Protein AF-A0A151AG81-F1 (afdb_monomer)

Sequence (121 aa):
MDSEDRDGLLILGTILLLVIVLPLVILEAPWLLALVMLLGAWYWWQTGANPISTTLLETVRNEETESRAVPEPIPDDPLSVLRERYARGEIGDEEFERRLDRLLETEPEELNHDRERVFER

Solvent-accessible surface area (backbone atoms only — not comparable to full-atom values): 7454 Å² total; per-residue (Å²): 133,58,71,69,60,53,52,53,51,53,51,52,51,51,51,53,48,45,67,57,49,52,58,51,52,60,66,47,49,63,55,54,53,50,48,54,51,49,50,51,52,51,49,50,63,72,66,51,88,61,76,58,66,70,56,54,60,57,50,66,72,70,53,88,80,69,78,99,66,77,76,79,68,77,82,70,59,66,66,61,56,51,50,52,37,41,77,69,62,80,42,54,70,74,60,47,53,62,50,48,55,53,49,60,70,72,52,65,61,75,76,41,61,74,62,53,76,72,76,81,125

Secondary structure (DSSP, 8-state):
--HHHHHHHHHHHHHHHHHHHHHHHHHHHHHHHHHHHHHHHHHHHHHT--THHHHHHHHHTT-TTS---PPPPPS--HHHHHHHHHHTTSS-HHHHHHHHHHHHHH-TTTTTHHHHTTS--

Mean predicted aligned error: 19.6 Å

Structure (mmCIF, N/CA/C/O backbone):
data_AF-A0A151AG81-F1
#
_entry.id   AF-A0A151AG81-F1
#
loop_
_atom_site.group_PDB
_atom_site.id
_atom_site.type_symbol
_atom_site.label_atom_id
_atom_site.label_alt_id
_atom_site.label_comp_id
_atom_site.label_asym_id
_atom_site.label_entity_id
_atom_site.label_seq_id
_atom_site.pdbx_PDB_ins_code
_atom_site.Cartn_x
_atom_site.Cartn_y
_atom_site.Cartn_z
_atom_site.occupancy
_atom_site.B_iso_or_equiv
_atom_site.auth_seq_id
_atom_site.auth_comp_id
_atom_site.auth_asym_id
_atom_site.auth_atom_id
_atom_site.pdbx_PDB_model_num
ATOM 1 N N . MET A 1 1 ? 21.177 -13.251 -46.664 1.00 62.44 1 MET A N 1
ATOM 2 C CA . MET A 1 1 ? 21.304 -12.891 -45.242 1.00 62.44 1 MET A CA 1
ATOM 3 C C . MET A 1 1 ? 21.395 -14.202 -44.510 1.00 62.44 1 MET A C 1
ATOM 5 O O . MET A 1 1 ? 20.449 -14.981 -44.603 1.00 62.44 1 MET A O 1
ATOM 9 N N . ASP A 1 2 ? 22.579 -14.493 -43.988 1.00 81.19 2 ASP A N 1
ATOM 10 C CA . ASP A 1 2 ? 22.890 -15.776 -43.372 1.00 81.19 2 ASP A CA 1
ATOM 11 C C . ASP A 1 2 ? 22.054 -15.959 -42.093 1.00 81.19 2 ASP A C 1
ATOM 13 O O . ASP A 1 2 ? 21.659 -14.973 -41.460 1.00 81.19 2 ASP A O 1
ATOM 17 N N . SER A 1 3 ? 21.700 -17.194 -41.742 1.00 77.56 3 SER A N 1
ATOM 18 C CA . SER A 1 3 ? 20.991 -17.480 -40.487 1.00 77.56 3 SER A CA 1
ATOM 19 C C . SER A 1 3 ? 21.795 -17.021 -39.269 1.00 77.56 3 SER A C 1
ATOM 21 O O . SER A 1 3 ? 21.196 -16.536 -38.310 1.00 77.56 3 SER A O 1
ATOM 23 N N . GLU A 1 4 ? 23.129 -17.054 -39.350 1.00 81.38 4 GLU A N 1
ATOM 24 C CA . GLU A 1 4 ? 24.015 -16.611 -38.268 1.00 81.38 4 GLU A CA 1
ATOM 25 C C . GLU A 1 4 ? 23.911 -15.102 -37.978 1.00 81.38 4 GLU A C 1
ATOM 27 O O . GLU A 1 4 ? 23.921 -14.700 -36.813 1.00 81.38 4 GLU A O 1
ATOM 32 N N . ASP A 1 5 ? 23.695 -14.257 -38.995 1.00 85.44 5 ASP A N 1
ATOM 33 C CA . ASP A 1 5 ? 23.487 -12.810 -38.800 1.00 85.44 5 ASP A CA 1
ATOM 34 C C . ASP A 1 5 ? 22.153 -12.501 -38.101 1.00 85.44 5 ASP A C 1
ATOM 36 O O . ASP A 1 5 ? 22.035 -11.545 -37.327 1.00 85.44 5 ASP A O 1
ATOM 40 N N . ARG A 1 6 ? 21.118 -13.308 -38.368 1.00 87.19 6 ARG A N 1
ATOM 41 C CA . ARG A 1 6 ? 19.784 -13.123 -37.776 1.00 87.19 6 ARG A CA 1
ATOM 42 C C . ARG A 1 6 ? 19.775 -13.493 -36.301 1.00 87.19 6 ARG A C 1
ATOM 44 O O . ARG A 1 6 ? 19.192 -12.759 -35.504 1.00 87.19 6 ARG A O 1
ATOM 51 N N . ASP A 1 7 ? 20.436 -14.587 -35.945 1.00 89.00 7 ASP A N 1
ATOM 52 C CA . ASP A 1 7 ? 20.534 -15.033 -34.557 1.00 89.00 7 ASP A CA 1
ATOM 53 C C . ASP A 1 7 ? 21.387 -14.057 -33.734 1.00 89.00 7 ASP A C 1
ATOM 55 O O . ASP A 1 7 ? 21.005 -13.694 -32.619 1.00 89.00 7 ASP A O 1
ATOM 59 N N . GLY A 1 8 ? 22.463 -13.515 -34.319 1.00 87.88 8 GLY A N 1
ATOM 60 C CA . GLY A 1 8 ? 23.248 -12.437 -33.711 1.00 87.88 8 GLY A CA 1
ATOM 61 C C . GLY A 1 8 ? 22.425 -11.175 -33.427 1.00 87.88 8 GLY A C 1
ATOM 62 O O . GLY A 1 8 ? 22.521 -10.601 -32.338 1.00 87.88 8 GLY A O 1
ATOM 63 N N . LEU A 1 9 ? 21.555 -10.771 -34.361 1.00 89.50 9 LEU A N 1
ATOM 64 C CA . LEU A 1 9 ? 20.673 -9.611 -34.187 1.00 89.50 9 LEU A CA 1
ATOM 65 C C . LEU A 1 9 ? 19.608 -9.842 -33.099 1.00 89.50 9 LEU A C 1
ATOM 67 O O . LEU A 1 9 ? 19.323 -8.935 -32.314 1.00 89.50 9 LEU A O 1
ATOM 71 N N . LEU A 1 10 ? 19.039 -11.049 -33.024 1.00 91.06 10 LEU A N 1
ATOM 72 C CA . LEU A 1 10 ? 18.055 -11.419 -31.999 1.00 91.06 10 LEU A CA 1
ATOM 73 C C . LEU A 1 10 ? 18.674 -11.456 -30.597 1.00 91.06 10 LEU A C 1
ATOM 75 O O . LEU A 1 10 ? 18.074 -10.951 -29.644 1.00 91.06 10 LEU A O 1
ATOM 79 N N . ILE A 1 11 ? 19.884 -12.001 -30.465 1.00 91.25 11 ILE A N 1
ATOM 80 C CA . ILE A 1 11 ? 20.620 -12.035 -29.195 1.00 91.25 11 ILE A CA 1
ATOM 81 C C . ILE A 1 11 ? 20.966 -10.611 -28.750 1.00 91.25 11 ILE A C 1
ATOM 83 O O . ILE A 1 11 ? 20.688 -10.245 -27.607 1.00 91.25 11 ILE A O 1
ATOM 87 N N . LEU A 1 12 ? 21.493 -9.777 -29.653 1.00 92.62 12 LEU A N 1
ATOM 88 C CA . LEU A 1 12 ? 21.822 -8.381 -29.352 1.00 92.62 12 LEU A CA 1
ATOM 89 C C . LEU A 1 12 ? 20.578 -7.582 -28.935 1.00 92.62 12 LEU A C 1
ATOM 91 O O . LEU A 1 12 ? 20.624 -6.837 -27.956 1.00 92.62 12 L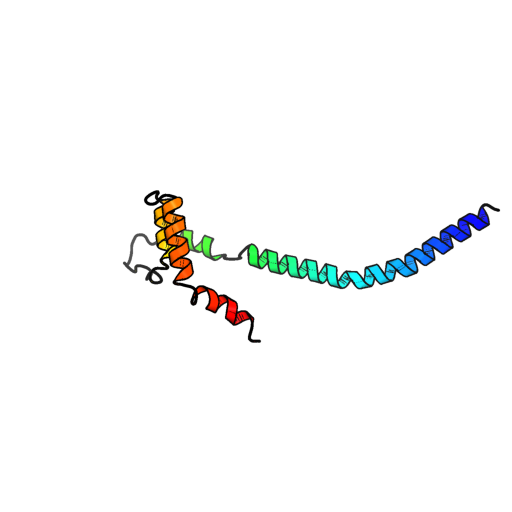EU A O 1
ATOM 95 N N . GLY A 1 13 ? 19.455 -7.773 -29.632 1.00 93.69 13 GLY A N 1
ATOM 96 C CA . GLY A 1 13 ? 18.178 -7.146 -29.288 1.00 93.69 13 GLY A CA 1
ATOM 97 C C . GLY A 1 13 ? 17.640 -7.601 -27.932 1.00 93.69 13 GLY A C 1
ATOM 98 O O . GLY A 1 13 ? 17.150 -6.780 -27.161 1.00 93.69 13 GLY A O 1
ATOM 99 N N . THR A 1 14 ? 17.790 -8.884 -27.598 1.00 95.38 14 THR A N 1
ATOM 100 C CA . THR A 1 14 ? 17.369 -9.437 -26.301 1.00 95.38 14 THR A CA 1
ATOM 101 C C . THR A 1 14 ? 18.228 -8.895 -25.160 1.00 95.38 14 THR A C 1
ATOM 103 O O . THR A 1 14 ? 17.699 -8.521 -24.115 1.00 95.38 14 THR A O 1
ATOM 106 N N . ILE A 1 15 ? 19.544 -8.790 -25.363 1.00 94.62 15 ILE A N 1
ATOM 107 C CA . ILE A 1 15 ? 20.462 -8.184 -24.390 1.00 94.62 15 ILE A CA 1
ATOM 108 C C . ILE A 1 15 ? 20.122 -6.704 -24.197 1.00 94.62 15 ILE A C 1
ATOM 110 O O . ILE A 1 15 ? 20.017 -6.254 -23.060 1.00 94.62 15 ILE A O 1
ATOM 114 N N . LEU A 1 16 ? 19.892 -5.956 -25.280 1.00 94.75 16 LEU A N 1
ATOM 115 C CA . LEU A 1 16 ? 19.510 -4.544 -25.209 1.00 94.75 16 LEU A CA 1
ATOM 116 C C . LEU A 1 16 ? 18.174 -4.356 -24.476 1.00 94.75 16 LEU A C 1
ATOM 118 O O . LEU A 1 16 ? 18.051 -3.469 -23.633 1.00 94.75 16 LEU A O 1
ATOM 122 N N . LEU A 1 17 ? 17.196 -5.222 -24.752 1.00 93.94 17 LEU A N 1
ATOM 123 C CA . LEU A 1 17 ? 15.914 -5.241 -24.054 1.00 93.94 17 LEU A CA 1
ATOM 124 C C . LEU A 1 17 ? 16.118 -5.502 -22.561 1.00 93.94 17 LEU A C 1
ATOM 126 O O . LEU A 1 17 ? 15.582 -4.758 -21.744 1.00 93.94 17 LEU A O 1
ATOM 130 N N . LEU A 1 18 ? 16.928 -6.495 -22.187 1.00 93.88 18 LEU A N 1
ATOM 131 C CA . LEU A 1 18 ? 17.237 -6.770 -20.783 1.00 93.88 18 LEU A CA 1
ATOM 132 C C . LEU A 1 18 ? 17.944 -5.590 -20.114 1.00 93.88 18 LEU A C 1
ATOM 134 O O . LEU A 1 18 ? 17.574 -5.225 -19.007 1.00 93.88 18 LEU A O 1
ATOM 138 N N . VAL A 1 19 ? 18.897 -4.942 -20.781 1.00 94.56 19 VAL A N 1
ATOM 139 C CA . VAL A 1 19 ? 19.611 -3.773 -20.239 1.00 94.56 19 VAL A CA 1
ATOM 140 C C . VAL A 1 19 ? 18.667 -2.608 -19.931 1.00 94.56 19 VAL A C 1
ATOM 142 O O . VAL A 1 19 ? 18.941 -1.847 -19.009 1.00 94.56 19 VAL A O 1
ATOM 145 N N . ILE A 1 20 ? 17.554 -2.475 -20.654 1.00 93.00 20 ILE A N 1
ATOM 146 C CA . ILE A 1 20 ? 16.558 -1.418 -20.425 1.00 93.00 20 ILE A CA 1
ATOM 147 C C . ILE A 1 20 ? 15.504 -1.860 -19.400 1.00 93.00 20 ILE A C 1
ATOM 149 O O . ILE A 1 20 ? 15.166 -1.109 -18.487 1.00 93.00 20 ILE A O 1
ATOM 153 N N . VAL A 1 21 ? 14.988 -3.082 -19.528 1.00 93.31 21 VAL A N 1
ATOM 154 C CA . VAL A 1 21 ? 13.890 -3.596 -18.695 1.00 93.31 21 VAL A CA 1
ATOM 155 C C . VAL A 1 21 ? 14.362 -3.919 -17.280 1.00 93.31 21 VAL A C 1
ATOM 157 O O . VAL A 1 21 ? 13.659 -3.630 -16.318 1.00 93.31 21 VAL A O 1
ATOM 160 N N . LEU A 1 22 ? 15.554 -4.493 -17.128 1.00 89.81 22 LEU A N 1
ATOM 161 C CA . LEU A 1 22 ? 16.081 -4.933 -15.837 1.00 89.81 22 LEU A CA 1
ATOM 162 C C . LEU A 1 22 ? 16.243 -3.770 -14.833 1.00 89.81 22 LEU A C 1
ATOM 164 O O . LEU A 1 22 ? 15.713 -3.896 -13.728 1.00 89.81 22 LEU A O 1
ATOM 168 N N . PRO A 1 23 ? 16.870 -2.620 -15.163 1.00 87.75 23 PRO A N 1
ATOM 169 C CA . PRO A 1 23 ? 16.929 -1.493 -14.232 1.00 87.75 23 PRO A CA 1
ATOM 170 C C . PRO A 1 23 ? 15.556 -0.865 -13.982 1.00 87.75 23 PRO A C 1
ATOM 172 O O . PRO A 1 23 ? 15.310 -0.416 -12.867 1.00 87.75 23 PRO A O 1
ATOM 175 N N . LEU A 1 24 ? 14.651 -0.873 -14.969 1.00 87.19 24 LEU A N 1
ATOM 176 C CA . LEU A 1 24 ? 13.285 -0.383 -14.789 1.00 87.19 24 LEU A CA 1
ATOM 177 C C . LEU A 1 24 ? 12.540 -1.233 -13.748 1.00 87.19 24 LEU A C 1
ATOM 179 O O . LEU A 1 24 ? 11.977 -0.698 -12.805 1.00 87.19 24 LEU A O 1
ATOM 183 N N . VAL A 1 25 ? 12.633 -2.562 -13.833 1.00 85.00 25 VAL A N 1
ATOM 184 C CA . VAL A 1 25 ? 12.033 -3.477 -12.844 1.00 85.00 25 VAL A CA 1
ATOM 185 C C . VAL A 1 25 ? 12.645 -3.296 -11.450 1.00 85.00 25 VAL A C 1
ATOM 187 O O . VAL A 1 25 ? 11.917 -3.303 -10.458 1.00 85.00 25 VAL A O 1
ATOM 190 N N . ILE A 1 26 ? 13.965 -3.102 -11.354 1.00 86.75 26 ILE A N 1
ATOM 191 C CA . ILE A 1 26 ? 14.641 -2.833 -10.073 1.00 86.75 26 ILE A CA 1
ATOM 192 C C . ILE A 1 26 ? 14.170 -1.504 -9.465 1.00 86.75 26 ILE A C 1
ATOM 194 O O . ILE A 1 26 ? 14.024 -1.413 -8.247 1.00 86.75 26 ILE A O 1
ATOM 198 N N . LEU A 1 27 ? 13.919 -0.490 -10.297 1.00 88.62 27 LEU A N 1
ATOM 199 C CA . LEU A 1 27 ? 13.456 0.823 -9.852 1.00 88.62 27 LEU A CA 1
ATOM 200 C C . LEU A 1 27 ? 12.021 0.785 -9.306 1.00 88.62 27 LEU A C 1
ATOM 202 O O . LEU A 1 27 ? 11.718 1.504 -8.355 1.00 88.62 27 LEU A O 1
ATOM 206 N N . GLU A 1 28 ? 11.164 -0.080 -9.855 1.00 85.19 28 GLU A N 1
ATOM 207 C CA . GLU A 1 28 ? 9.768 -0.227 -9.415 1.00 85.19 28 GLU A CA 1
ATOM 208 C C . GLU A 1 28 ? 9.592 -1.173 -8.212 1.00 85.19 28 GLU A C 1
ATOM 210 O O . GLU A 1 28 ? 8.635 -1.050 -7.441 1.00 85.19 28 GLU A O 1
ATOM 215 N N . ALA A 1 29 ? 10.530 -2.103 -8.004 1.00 85.62 29 ALA A N 1
ATOM 216 C CA . ALA A 1 29 ? 10.528 -3.043 -6.882 1.00 85.62 29 ALA A CA 1
ATOM 217 C C . ALA A 1 29 ? 10.282 -2.410 -5.487 1.00 85.62 29 ALA A C 1
ATOM 219 O O . ALA A 1 29 ? 9.482 -2.971 -4.729 1.00 85.62 29 ALA A O 1
ATOM 220 N N . PRO A 1 30 ? 10.895 -1.266 -5.108 1.00 87.38 30 PRO A N 1
ATOM 221 C CA . PRO A 1 30 ? 10.641 -0.646 -3.807 1.00 87.38 30 PRO A CA 1
ATOM 222 C C . PRO A 1 30 ? 9.200 -0.146 -3.641 1.00 87.38 30 PRO A C 1
ATOM 224 O O . PRO A 1 30 ? 8.649 -0.246 -2.544 1.00 87.38 30 PRO A O 1
ATOM 227 N N . TRP A 1 31 ? 8.561 0.340 -4.709 1.00 90.81 31 TRP A N 1
ATOM 228 C CA . TRP A 1 31 ? 7.184 0.837 -4.659 1.00 90.81 31 TRP A CA 1
ATOM 229 C C . TRP A 1 31 ? 6.177 -0.295 -4.501 1.00 90.81 31 TRP A C 1
ATOM 231 O O . TRP A 1 31 ? 5.231 -0.158 -3.732 1.00 90.81 31 TRP A O 1
ATOM 241 N N . LEU A 1 32 ? 6.407 -1.437 -5.156 1.00 88.62 32 LEU A N 1
ATOM 242 C CA . LEU A 1 32 ? 5.575 -2.629 -4.972 1.00 88.62 32 LEU A CA 1
ATOM 243 C C . LEU A 1 32 ? 5.663 -3.164 -3.540 1.00 88.62 32 LEU A C 1
ATOM 245 O O . LEU A 1 32 ? 4.643 -3.519 -2.953 1.00 88.62 32 LEU A O 1
ATOM 249 N N . LEU A 1 33 ? 6.865 -3.180 -2.955 1.00 87.75 33 LEU A N 1
ATOM 250 C CA . LEU A 1 33 ? 7.056 -3.592 -1.564 1.00 87.75 33 LEU A CA 1
ATOM 251 C C . LEU A 1 33 ? 6.349 -2.620 -0.608 1.00 87.75 33 LEU A C 1
ATOM 253 O O . LEU A 1 33 ? 5.600 -3.057 0.267 1.00 87.75 33 LEU A O 1
ATOM 257 N N . ALA A 1 34 ? 6.514 -1.311 -0.816 1.00 90.38 34 ALA A N 1
ATOM 258 C CA . ALA A 1 34 ? 5.815 -0.287 -0.045 1.00 90.38 34 ALA A CA 1
ATOM 259 C C . ALA A 1 34 ? 4.288 -0.400 -0.186 1.00 90.38 34 ALA A C 1
ATOM 261 O O . ALA A 1 34 ? 3.581 -0.298 0.813 1.00 90.38 34 ALA A O 1
ATOM 262 N N . LEU A 1 35 ? 3.778 -0.680 -1.390 1.00 91.88 35 LEU A N 1
ATOM 263 C CA . LEU A 1 35 ? 2.355 -0.886 -1.652 1.00 91.88 35 LEU A CA 1
ATOM 264 C C . LEU A 1 35 ? 1.820 -2.115 -0.908 1.00 91.88 35 LEU A C 1
ATOM 266 O O . LEU A 1 35 ? 0.770 -2.023 -0.284 1.00 91.88 35 LEU A O 1
ATOM 270 N N . VAL A 1 36 ? 2.544 -3.240 -0.919 1.00 93.81 36 VAL A N 1
ATOM 271 C CA . VAL A 1 36 ? 2.177 -4.449 -0.156 1.00 93.81 36 VAL A CA 1
ATOM 272 C C . VAL A 1 36 ? 2.171 -4.169 1.347 1.00 93.81 36 VAL A C 1
ATOM 274 O O . VAL A 1 36 ? 1.245 -4.583 2.044 1.00 93.81 36 VAL A O 1
ATOM 277 N N . MET A 1 37 ? 3.165 -3.435 1.852 1.00 91.69 37 MET A N 1
ATOM 278 C CA . MET A 1 37 ? 3.237 -3.056 3.264 1.00 91.69 37 MET A CA 1
ATOM 279 C C . MET A 1 37 ? 2.087 -2.115 3.657 1.00 91.69 37 MET A C 1
ATOM 281 O O . MET A 1 37 ? 1.459 -2.313 4.698 1.00 91.69 37 MET A O 1
ATOM 285 N N . LEU A 1 38 ? 1.768 -1.138 2.802 1.00 93.12 38 LEU A N 1
ATOM 286 C CA . LEU A 1 38 ? 0.647 -0.214 2.975 1.00 93.12 38 LEU A CA 1
ATOM 287 C C . LEU A 1 38 ? -0.695 -0.955 2.931 1.00 93.12 38 LEU A C 1
ATOM 289 O O . LEU A 1 38 ? -1.539 -0.717 3.788 1.00 93.12 38 LEU A O 1
ATOM 293 N N . LEU A 1 39 ? -0.876 -1.890 1.990 1.00 93.06 39 LEU A N 1
ATOM 294 C CA . LEU A 1 39 ? -2.065 -2.743 1.914 1.00 93.06 39 LEU A CA 1
ATOM 295 C C . LEU A 1 39 ? -2.210 -3.612 3.164 1.00 93.06 39 LEU A C 1
ATOM 297 O O . LEU A 1 39 ? -3.320 -3.774 3.656 1.00 93.06 39 LEU A O 1
ATOM 301 N N . GLY A 1 40 ? -1.111 -4.158 3.690 1.00 90.75 40 GLY A N 1
ATOM 302 C CA . GLY A 1 40 ? -1.118 -4.939 4.927 1.00 90.75 40 GLY A CA 1
ATOM 303 C C . GLY A 1 40 ? -1.513 -4.098 6.140 1.00 90.75 40 GLY A C 1
ATOM 304 O O . GLY A 1 40 ? -2.359 -4.516 6.928 1.00 90.75 40 GLY A O 1
ATOM 305 N N . ALA A 1 41 ? -0.957 -2.890 6.257 1.00 86.19 41 ALA A N 1
ATOM 306 C CA . ALA A 1 41 ? -1.316 -1.939 7.307 1.00 86.19 41 ALA A CA 1
ATOM 307 C C . ALA A 1 41 ? -2.785 -1.494 7.198 1.00 86.19 41 ALA A C 1
ATOM 309 O O . ALA A 1 41 ? -3.502 -1.493 8.195 1.00 86.19 41 ALA A O 1
ATOM 310 N N . TRP A 1 42 ? -3.249 -1.193 5.983 1.00 89.75 42 TRP A N 1
ATOM 311 C CA . TRP A 1 42 ? -4.641 -0.858 5.686 1.00 89.75 42 TRP A CA 1
ATOM 312 C C . TRP A 1 42 ? -5.590 -2.018 6.005 1.00 89.75 42 TRP A C 1
ATOM 314 O O . TRP A 1 42 ? -6.611 -1.825 6.656 1.00 89.75 42 TRP A O 1
ATOM 324 N N . TYR A 1 43 ? -5.242 -3.240 5.598 1.00 86.62 43 TYR A N 1
ATOM 325 C CA . TYR A 1 43 ? -6.021 -4.445 5.879 1.00 86.62 43 TYR A CA 1
ATOM 326 C C . TYR A 1 43 ? -6.092 -4.734 7.378 1.00 86.62 43 TYR A C 1
ATOM 328 O O . TYR A 1 43 ? -7.150 -5.108 7.877 1.00 86.62 43 TYR A O 1
ATOM 336 N N . TRP A 1 44 ? -4.995 -4.538 8.110 1.00 82.50 44 TRP A N 1
ATOM 337 C CA . TRP A 1 44 ? -4.965 -4.692 9.563 1.00 82.50 44 TRP A CA 1
ATOM 338 C C . TRP A 1 44 ? -5.804 -3.620 10.272 1.00 82.50 44 TRP A C 1
ATOM 340 O O . TRP A 1 44 ? -6.578 -3.951 11.170 1.00 82.50 44 TRP A O 1
ATOM 350 N N . TRP A 1 45 ? -5.732 -2.368 9.808 1.00 82.25 45 TRP A N 1
ATOM 351 C CA . TRP A 1 45 ? -6.603 -1.278 10.256 1.00 82.25 45 TRP A CA 1
ATOM 352 C C . TRP A 1 45 ? -8.084 -1.593 9.999 1.00 82.25 45 TRP A C 1
ATOM 354 O O . TRP A 1 45 ? -8.926 -1.409 10.874 1.00 82.25 45 TRP A O 1
ATOM 364 N N . GLN A 1 46 ? -8.404 -2.135 8.822 1.00 74.38 46 GLN A N 1
ATOM 365 C CA . GLN A 1 46 ? -9.774 -2.426 8.402 1.00 74.38 46 GLN A CA 1
ATOM 366 C C . GLN A 1 46 ? -10.348 -3.706 9.021 1.00 74.38 46 GLN A C 1
ATOM 368 O O . GLN A 1 46 ? -11.544 -3.774 9.290 1.00 74.38 46 GLN A O 1
ATOM 373 N N . THR A 1 47 ? -9.503 -4.703 9.284 1.00 69.06 47 THR A N 1
ATOM 374 C CA . THR A 1 47 ? -9.895 -5.942 9.973 1.00 69.06 47 THR A CA 1
ATOM 375 C C . THR A 1 47 ? -10.137 -5.694 11.456 1.00 69.06 47 THR A C 1
ATOM 377 O O . THR A 1 47 ? -10.747 -6.544 12.093 1.00 69.06 47 THR A O 1
ATOM 380 N N . GLY A 1 48 ? -9.721 -4.534 11.990 1.00 61.31 48 GLY A N 1
ATOM 381 C CA . GLY A 1 48 ? -10.078 -4.096 13.330 1.00 61.31 48 GLY A CA 1
ATOM 382 C C . GLY A 1 48 ? -9.773 -5.194 14.330 1.00 61.31 48 GLY A C 1
ATOM 383 O O . GLY A 1 48 ? -10.689 -5.868 14.798 1.00 61.31 48 GLY A O 1
ATOM 384 N N . ALA A 1 49 ? -8.490 -5.401 14.637 1.00 57.59 49 ALA A N 1
ATOM 385 C CA . ALA A 1 49 ? -8.095 -6.227 15.769 1.00 57.59 49 ALA A CA 1
ATOM 386 C C . ALA A 1 49 ? -8.615 -5.580 17.070 1.00 57.59 49 ALA A C 1
ATOM 388 O O . ALA A 1 49 ? -7.863 -4.991 17.836 1.00 57.59 49 ALA A O 1
ATOM 389 N N . ASN A 1 50 ? -9.921 -5.697 17.301 1.00 60.09 50 ASN A N 1
ATOM 390 C CA . ASN A 1 50 ? -10.607 -5.565 18.564 1.00 60.09 50 ASN A CA 1
ATOM 391 C C . ASN A 1 50 ? -10.781 -6.995 19.085 1.00 60.09 50 ASN A C 1
ATOM 393 O O . ASN A 1 50 ? -11.854 -7.580 18.938 1.00 60.09 50 ASN A O 1
ATOM 397 N N . PRO A 1 51 ? -9.762 -7.574 19.749 1.00 58.06 51 PRO A N 1
ATOM 398 C CA . PRO A 1 51 ? -9.937 -8.797 20.535 1.00 58.06 51 PRO A CA 1
ATOM 399 C C . PRO A 1 51 ? -10.923 -8.613 21.710 1.00 58.06 51 PRO A C 1
ATOM 401 O O . PRO A 1 51 ? -11.125 -9.522 22.505 1.00 58.06 51 PRO A O 1
ATOM 404 N N . ILE A 1 52 ? -11.541 -7.435 21.838 1.00 58.12 52 ILE A N 1
ATOM 405 C CA . ILE A 1 52 ? -12.440 -7.053 22.921 1.00 58.12 52 ILE A CA 1
ATOM 406 C C . ILE A 1 52 ? -13.825 -7.707 22.766 1.00 58.12 52 ILE A C 1
ATOM 408 O O . ILE A 1 52 ? -14.509 -7.923 23.760 1.00 58.12 52 ILE A O 1
ATOM 412 N N . SER A 1 53 ? -14.260 -8.112 21.568 1.00 56.62 53 SER A N 1
ATOM 413 C CA . SER A 1 53 ? -15.608 -8.690 21.429 1.00 56.62 53 SER A CA 1
ATOM 414 C C . SER A 1 53 ? -15.738 -10.118 21.972 1.00 56.62 53 SER A C 1
ATOM 416 O O . SER A 1 53 ? -16.845 -10.531 22.310 1.00 56.62 53 SER A O 1
ATOM 418 N N . THR A 1 54 ? -14.646 -10.883 22.092 1.00 52.66 54 THR A N 1
ATOM 419 C CA . THR A 1 54 ? -14.722 -12.255 22.630 1.00 52.66 54 THR A CA 1
ATOM 420 C C . THR A 1 54 ? -14.699 -12.294 24.152 1.00 52.66 54 THR A C 1
ATOM 422 O O . THR A 1 54 ? -15.265 -13.214 24.729 1.00 52.66 54 THR A O 1
ATOM 425 N N . THR A 1 55 ? -14.104 -11.297 24.813 1.00 57.66 55 THR A N 1
ATOM 426 C CA . THR A 1 55 ? -14.134 -11.196 26.280 1.00 57.66 55 THR A CA 1
ATOM 427 C C . THR A 1 55 ? -15.432 -10.569 26.786 1.00 57.66 55 THR A C 1
ATOM 429 O O . THR A 1 55 ? -15.922 -10.971 27.837 1.00 57.66 55 THR A O 1
ATOM 432 N N . LEU A 1 56 ? -16.051 -9.662 26.017 1.00 58.19 56 LEU A N 1
ATOM 433 C CA . LEU A 1 56 ? -17.311 -9.019 26.414 1.00 58.19 56 LEU A CA 1
ATOM 434 C C . LEU A 1 56 ? -18.538 -9.946 26.381 1.00 58.19 56 LEU A C 1
ATOM 436 O O . LEU A 1 56 ? -19.510 -9.689 27.088 1.00 58.19 56 LEU A O 1
ATOM 440 N N . LEU A 1 57 ? -18.515 -11.041 25.613 1.00 55.59 57 LEU A N 1
ATOM 441 C CA . LEU A 1 57 ? -19.611 -12.023 25.626 1.00 55.59 57 LEU A CA 1
ATOM 442 C C . LEU A 1 57 ? -19.539 -12.994 26.815 1.00 55.59 57 LEU A C 1
ATOM 444 O O . LEU A 1 57 ? -20.561 -13.574 27.182 1.00 55.59 57 LEU A O 1
ATOM 448 N N . GLU A 1 58 ? -18.364 -13.165 27.428 1.00 55.34 58 GLU A N 1
ATOM 449 C CA . GLU A 1 58 ? -18.183 -14.071 28.567 1.00 55.34 58 GLU A CA 1
ATOM 450 C C . GLU A 1 58 ? -18.417 -13.366 29.912 1.00 55.34 58 GLU A C 1
ATOM 452 O O . GLU A 1 58 ? -18.963 -13.978 30.831 1.00 55.34 58 GLU A O 1
ATOM 457 N N . THR A 1 59 ? -18.120 -12.065 30.017 1.00 54.31 59 THR A N 1
ATOM 458 C CA . THR A 1 59 ? -18.409 -11.273 31.227 1.00 54.31 59 THR A CA 1
ATOM 459 C C . THR A 1 59 ? -19.888 -10.911 31.355 1.00 54.31 59 THR A C 1
ATOM 461 O O . THR A 1 59 ? -20.467 -11.113 32.417 1.00 54.31 59 THR A O 1
ATOM 464 N N . VAL A 1 60 ? -20.569 -10.514 30.272 1.00 57.44 60 VAL A N 1
AT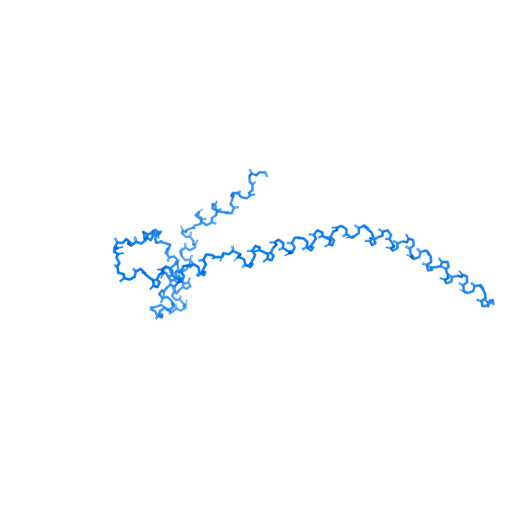OM 465 C CA . VAL A 1 60 ? -22.009 -10.180 30.340 1.00 57.44 60 VAL A CA 1
ATOM 466 C C . VAL A 1 60 ? -22.883 -11.409 30.634 1.00 57.44 60 VAL A C 1
ATOM 468 O O . VAL A 1 60 ? -23.953 -11.281 31.221 1.00 57.44 60 VAL A O 1
ATOM 471 N N . ARG A 1 61 ? -22.429 -12.624 30.298 1.00 59.31 61 ARG A N 1
ATOM 472 C CA . ARG A 1 61 ? -23.157 -13.861 30.635 1.00 59.31 61 ARG A CA 1
ATOM 473 C C . ARG A 1 61 ? -22.970 -14.312 32.094 1.00 59.31 61 ARG A C 1
ATOM 475 O O . ARG A 1 61 ? -23.766 -15.121 32.559 1.00 59.31 61 ARG A O 1
ATOM 482 N N . ASN A 1 62 ? -21.968 -13.802 32.813 1.00 48.34 62 ASN A N 1
ATOM 483 C CA . ASN A 1 62 ? -21.663 -14.203 34.194 1.00 48.34 62 ASN A CA 1
ATOM 484 C C . ASN A 1 62 ? -22.024 -13.150 35.260 1.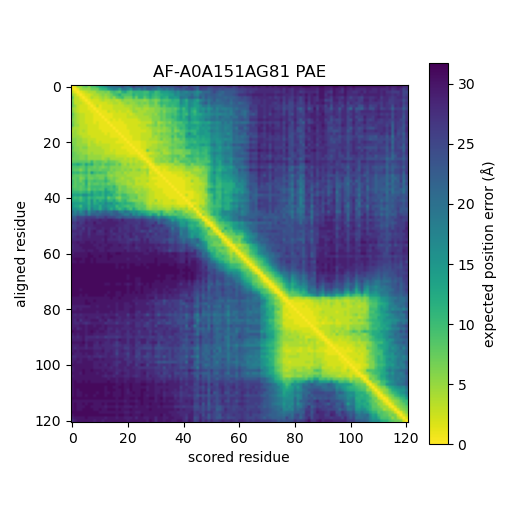00 48.34 62 ASN A C 1
ATOM 486 O O . ASN A 1 62 ? -21.887 -13.433 36.446 1.00 48.34 62 ASN A O 1
ATOM 490 N N . GLU A 1 63 ? -22.515 -11.970 34.872 1.00 50.22 63 GLU A N 1
ATOM 491 C CA . GLU A 1 63 ? -22.783 -10.846 35.789 1.00 50.22 63 GLU A CA 1
ATOM 492 C C . GLU A 1 63 ? -24.279 -10.555 36.011 1.00 50.22 63 GLU A C 1
ATOM 494 O O . GLU A 1 63 ? -24.656 -9.475 36.455 1.00 50.22 63 GLU A O 1
ATOM 499 N N . GLU A 1 64 ? -25.174 -11.517 35.772 1.00 52.53 64 GLU A N 1
ATOM 500 C CA . GLU A 1 64 ? -26.611 -11.323 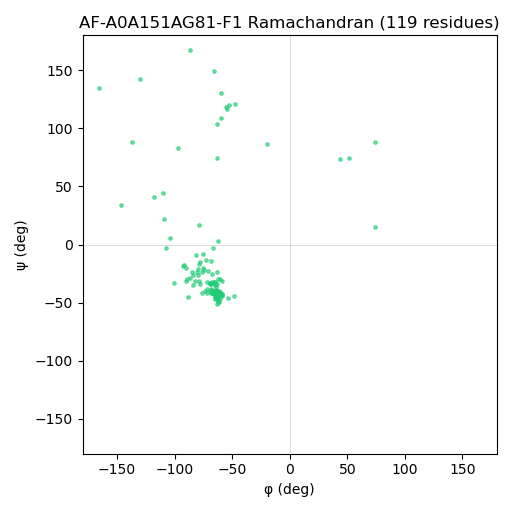36.038 1.00 52.53 64 GLU A CA 1
ATOM 501 C C . GLU A 1 64 ? -26.989 -11.474 37.528 1.00 52.53 64 GLU A C 1
ATOM 503 O O . GLU A 1 64 ? -28.155 -11.671 37.873 1.00 52.53 64 GLU A O 1
ATOM 508 N N . THR A 1 65 ? -26.029 -11.417 38.460 1.00 51.12 65 THR A N 1
ATOM 509 C CA . THR A 1 65 ? -26.339 -11.544 39.894 1.00 51.12 65 THR A CA 1
ATOM 510 C C . THR A 1 65 ? -25.450 -10.729 40.827 1.00 51.12 65 THR A C 1
ATOM 512 O O . THR A 1 65 ? -25.239 -11.153 41.950 1.00 51.12 65 THR A O 1
ATOM 515 N N . GLU A 1 66 ? -24.975 -9.541 40.450 1.00 53.88 66 GLU A N 1
ATOM 516 C CA . GLU A 1 66 ? -24.694 -8.521 41.472 1.00 53.88 66 GLU A CA 1
ATOM 517 C C . GLU A 1 66 ? -24.486 -7.131 40.874 1.00 53.88 66 GLU A C 1
ATOM 519 O O . GLU A 1 66 ? -23.721 -6.934 39.944 1.00 53.88 66 GLU A O 1
ATOM 524 N N . SER A 1 67 ? -25.114 -6.145 41.509 1.00 39.38 67 SER A N 1
ATOM 525 C CA . SER A 1 67 ? -24.735 -4.736 41.426 1.00 39.38 67 SER A CA 1
ATOM 526 C C . SER A 1 67 ? -25.059 -3.992 40.124 1.00 39.38 67 SER A C 1
ATOM 528 O O . SER A 1 67 ? -24.253 -3.786 39.227 1.00 39.38 67 SER A O 1
ATOM 530 N N . ARG A 1 68 ? -26.280 -3.456 40.125 1.00 51.34 68 ARG A N 1
ATOM 531 C CA . ARG A 1 68 ? -26.676 -2.142 39.602 1.00 51.34 68 ARG A CA 1
ATOM 532 C C . ARG A 1 68 ? -25.504 -1.144 39.447 1.00 51.34 68 ARG A C 1
ATOM 534 O O . ARG A 1 68 ? -25.301 -0.287 40.301 1.00 51.34 68 ARG A O 1
ATOM 541 N N . ALA A 1 69 ? -24.829 -1.191 38.308 1.00 43.50 69 ALA A N 1
ATOM 542 C CA . ALA A 1 69 ? -24.052 -0.098 37.744 1.00 43.50 69 ALA A CA 1
ATOM 543 C C . ALA A 1 69 ? -24.359 -0.075 36.245 1.00 43.50 69 ALA A C 1
ATOM 545 O O . ALA A 1 69 ? -23.746 -0.767 35.442 1.00 43.50 69 ALA A O 1
ATOM 546 N N . VAL A 1 70 ? -25.410 0.669 35.901 1.00 48.72 70 VAL A N 1
ATOM 547 C CA . VAL A 1 70 ? -25.724 1.050 34.524 1.00 48.72 70 VAL A CA 1
ATOM 548 C C . VAL A 1 70 ? -24.450 1.686 33.956 1.00 48.72 70 VAL A C 1
ATOM 550 O O . VAL A 1 70 ? -23.986 2.654 34.560 1.00 48.72 70 VAL A O 1
ATOM 553 N N . PRO A 1 71 ? -23.848 1.162 32.871 1.00 44.84 71 PRO A N 1
ATOM 554 C CA . PRO A 1 71 ? -22.799 1.887 32.170 1.00 44.84 71 PRO A CA 1
ATOM 555 C C . PRO A 1 71 ? -23.405 3.235 31.808 1.00 44.84 71 PRO A C 1
ATOM 557 O O . PRO A 1 71 ? -24.447 3.250 31.151 1.00 44.84 71 PRO A O 1
ATOM 560 N N . GLU A 1 72 ? -22.844 4.338 32.309 1.00 43.91 72 GLU A N 1
ATOM 561 C CA . GLU A 1 72 ? -23.350 5.651 31.931 1.00 43.91 72 GLU A CA 1
ATOM 562 C C . GLU A 1 72 ? -23.334 5.721 30.399 1.00 43.91 72 GLU A C 1
ATOM 564 O O . GLU A 1 72 ? -22.265 5.562 29.797 1.00 43.91 72 GLU A O 1
ATOM 569 N N . PRO A 1 73 ? -24.508 5.850 29.753 1.00 45.84 73 PRO A N 1
ATOM 570 C CA . PRO A 1 73 ? -24.558 6.022 28.318 1.00 45.84 73 PRO A CA 1
ATOM 571 C C . PRO A 1 73 ? -23.776 7.294 28.015 1.00 45.84 73 PRO A C 1
ATOM 573 O O . PRO A 1 73 ? -24.000 8.323 28.653 1.00 45.84 73 PRO A O 1
ATOM 576 N N . ILE A 1 74 ? -22.853 7.227 27.054 1.00 47.34 74 ILE A N 1
ATOM 577 C CA . ILE A 1 74 ? -22.381 8.442 26.386 1.00 47.34 74 ILE A CA 1
ATOM 578 C C . ILE A 1 74 ? -23.658 9.211 26.027 1.00 47.34 74 ILE A C 1
ATOM 580 O O . ILE A 1 74 ? -24.531 8.598 25.404 1.00 47.34 74 ILE A O 1
ATOM 584 N N . PRO A 1 75 ? -23.838 10.452 26.510 1.00 42.59 75 PRO A N 1
ATOM 585 C CA . PRO A 1 75 ? -25.116 11.130 26.424 1.00 42.59 75 PRO A CA 1
ATOM 586 C C . PRO A 1 75 ? -25.463 11.324 24.951 1.00 42.59 75 PRO A C 1
ATOM 588 O O . PRO A 1 75 ? -24.875 12.153 24.271 1.00 42.59 75 PRO A O 1
ATOM 591 N N . ASP A 1 76 ? -26.386 10.481 24.496 1.00 54.50 76 ASP A N 1
ATOM 592 C CA . ASP A 1 76 ? -27.288 10.661 23.371 1.00 54.50 76 ASP A CA 1
ATOM 593 C C . ASP A 1 76 ? -26.659 11.251 22.104 1.00 54.50 76 ASP A C 1
ATOM 595 O O . ASP A 1 76 ? -26.979 12.374 2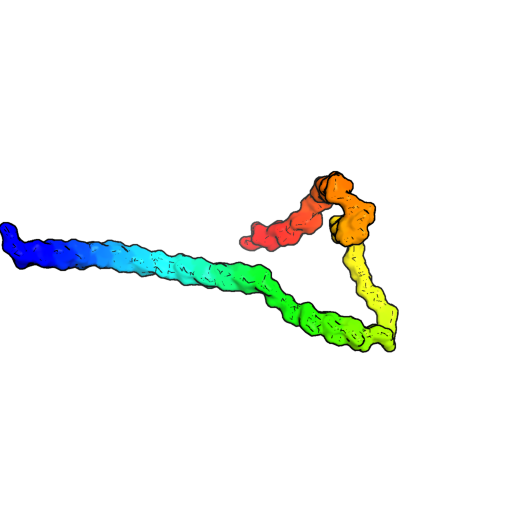1.733 1.00 54.50 76 ASP A O 1
ATOM 599 N N . ASP A 1 77 ? -25.859 10.458 21.375 1.00 66.31 77 ASP A N 1
ATOM 600 C CA . ASP A 1 77 ? -25.713 10.696 19.934 1.00 66.31 77 ASP A CA 1
ATOM 601 C C . ASP A 1 77 ? -27.119 10.576 19.308 1.00 66.31 77 ASP A C 1
ATOM 603 O O . ASP A 1 77 ? -27.686 9.469 19.251 1.00 66.31 77 ASP A O 1
ATOM 607 N N . PRO A 1 78 ? -27.729 11.691 18.869 1.00 73.69 78 PRO A N 1
ATOM 608 C CA . PRO A 1 78 ? -29.103 11.690 18.385 1.00 73.69 78 PRO A CA 1
ATOM 609 C C . PRO A 1 78 ? -29.249 10.817 17.132 1.00 73.69 78 PRO A C 1
ATOM 611 O O . PRO A 1 78 ? -30.336 10.281 16.876 1.00 73.69 78 PRO A O 1
ATOM 614 N N . LEU A 1 79 ? -28.158 10.590 16.390 1.00 75.25 79 LEU A N 1
ATOM 615 C CA . LEU A 1 79 ? -28.126 9.678 15.253 1.00 75.25 79 LEU A CA 1
ATOM 616 C C . LEU A 1 79 ? -28.253 8.209 15.678 1.00 75.25 79 LEU A C 1
ATOM 618 O O . LEU A 1 79 ? -28.964 7.433 15.030 1.00 75.25 79 LEU A O 1
ATOM 622 N N . SER A 1 80 ? -27.602 7.818 16.772 1.00 75.00 80 SER A N 1
ATOM 623 C CA . SER A 1 80 ? -27.679 6.460 17.318 1.00 75.00 80 SER A CA 1
ATOM 624 C C . SER A 1 80 ? -29.101 6.107 17.762 1.00 75.00 80 SER A C 1
ATOM 626 O O . SER A 1 80 ? -29.609 5.036 17.415 1.00 75.00 80 SER A O 1
ATOM 628 N N . VAL A 1 81 ? -29.797 7.045 18.410 1.00 81.31 81 VAL A N 1
ATOM 629 C CA . VAL A 1 81 ? -31.213 6.887 18.792 1.00 81.31 81 VAL A CA 1
ATOM 630 C C . VAL A 1 81 ? -32.120 6.803 17.559 1.00 81.31 81 VAL A C 1
ATOM 632 O O . VAL A 1 81 ? -33.054 5.994 17.516 1.00 81.31 81 VAL A O 1
ATOM 635 N N . LEU A 1 82 ? -31.853 7.614 16.529 1.00 83.94 82 LEU A N 1
ATOM 636 C CA . LEU A 1 82 ? -32.617 7.591 15.281 1.00 83.94 82 LEU A CA 1
ATOM 637 C C . LEU A 1 82 ? -32.459 6.243 14.550 1.00 83.94 82 LEU A C 1
ATOM 639 O O . LEU A 1 82 ? -33.448 5.673 14.081 1.00 83.94 82 LEU A O 1
ATOM 643 N N . ARG A 1 83 ? -31.237 5.697 14.514 1.00 82.06 83 ARG A N 1
ATOM 644 C CA . ARG A 1 83 ? -30.931 4.392 13.905 1.00 82.06 83 ARG A CA 1
ATOM 645 C C . ARG A 1 83 ? -31.618 3.238 14.634 1.00 82.06 83 ARG A C 1
ATOM 647 O O . ARG A 1 83 ? -32.132 2.330 13.982 1.00 82.06 83 ARG A O 1
ATOM 654 N N . GLU A 1 84 ? -31.664 3.276 15.962 1.00 80.69 84 GLU A N 1
ATOM 655 C CA . GLU A 1 84 ? -32.340 2.244 16.752 1.00 80.69 84 GLU A CA 1
ATOM 656 C C . GLU A 1 84 ? -33.849 2.189 16.449 1.00 80.69 84 GLU A C 1
ATOM 658 O O . GLU A 1 84 ? -34.412 1.111 16.248 1.00 80.69 84 GLU A O 1
ATOM 663 N N . ARG A 1 85 ? -34.510 3.349 16.344 1.00 83.56 85 ARG A N 1
ATOM 664 C CA . ARG A 1 85 ? -35.952 3.425 16.043 1.00 83.56 85 ARG A CA 1
ATOM 665 C C . ARG A 1 85 ? -36.291 2.990 14.621 1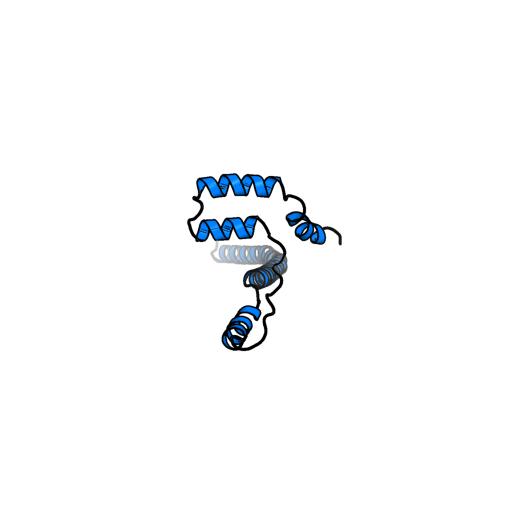.00 83.56 85 ARG A C 1
ATOM 667 O O . ARG A 1 85 ? -37.338 2.378 14.415 1.00 83.56 85 ARG A O 1
ATOM 674 N N . TYR A 1 86 ? -35.407 3.269 13.664 1.00 84.38 86 TYR A N 1
ATOM 675 C CA . TYR A 1 86 ? -35.514 2.753 12.299 1.00 84.38 86 TYR A CA 1
ATOM 676 C C . TYR A 1 86 ? -35.428 1.223 12.276 1.00 84.38 86 TYR A C 1
ATOM 678 O O . TYR A 1 86 ? -36.296 0.559 11.718 1.00 84.38 86 TYR A O 1
ATOM 686 N N . ALA A 1 87 ? -34.441 0.651 12.974 1.00 86.75 87 ALA A N 1
ATOM 687 C CA . ALA A 1 87 ? -34.279 -0.801 13.073 1.00 86.75 87 ALA A CA 1
ATOM 688 C C . ALA A 1 87 ? -35.480 -1.489 13.748 1.00 86.75 87 ALA A C 1
ATOM 690 O O . ALA A 1 87 ? -35.802 -2.635 13.437 1.00 86.75 87 ALA A O 1
ATOM 691 N N . ARG A 1 88 ? -36.165 -0.782 14.651 1.00 82.69 88 ARG A N 1
ATOM 692 C CA . ARG A 1 88 ? -37.399 -1.242 15.299 1.00 82.69 88 ARG A CA 1
ATOM 693 C C . ARG A 1 88 ? -38.661 -1.034 14.444 1.00 82.69 88 ARG A C 1
ATOM 695 O O . ARG A 1 88 ? -39.725 -1.521 14.815 1.00 82.69 88 ARG A O 1
ATOM 702 N N . GLY A 1 89 ? -38.559 -0.320 13.320 1.00 85.38 89 GLY A N 1
ATOM 703 C CA . GLY A 1 89 ? -39.679 0.004 12.431 1.00 85.38 89 GLY A CA 1
ATOM 704 C C . GLY A 1 89 ? -40.629 1.080 12.970 1.00 85.38 89 GLY A C 1
ATOM 705 O O . GLY A 1 89 ? -41.741 1.220 12.469 1.00 85.38 89 GLY A O 1
ATOM 706 N N . GLU A 1 90 ? -40.223 1.839 13.994 1.00 84.00 90 GLU A N 1
ATOM 707 C CA . GLU A 1 90 ? -41.021 2.945 14.552 1.00 84.00 90 GLU A CA 1
ATOM 708 C C . GLU A 1 90 ? -41.001 4.193 13.651 1.00 84.00 90 GLU A C 1
ATOM 710 O O . GLU A 1 90 ? -41.873 5.058 13.756 1.00 84.00 90 GLU A O 1
ATOM 715 N N . ILE A 1 91 ? -40.006 4.290 12.767 1.00 87.19 91 ILE A N 1
ATOM 716 C CA . ILE A 1 91 ? -39.902 5.304 11.716 1.00 87.19 91 ILE A CA 1
ATOM 717 C C . ILE A 1 91 ? -39.616 4.616 10.381 1.00 87.19 91 ILE A C 1
ATOM 719 O O . ILE A 1 91 ? -38.873 3.640 10.337 1.00 87.19 91 ILE A O 1
ATOM 723 N N . GLY A 1 92 ? -40.213 5.127 9.306 1.00 83.25 92 GLY A N 1
ATOM 724 C CA . GLY A 1 92 ? -39.922 4.676 7.945 1.00 83.25 92 GLY A CA 1
ATOM 725 C C . GLY A 1 92 ? -38.732 5.409 7.331 1.00 83.25 92 GLY A C 1
ATOM 726 O O . GLY A 1 92 ? -38.308 6.456 7.827 1.00 83.25 92 GLY A O 1
ATOM 727 N N . ASP A 1 93 ? -38.241 4.878 6.219 1.00 79.94 93 ASP A N 1
ATOM 728 C CA . ASP A 1 93 ? -37.056 5.338 5.487 1.00 79.94 93 ASP A CA 1
ATOM 729 C C . ASP A 1 93 ? -37.142 6.839 5.137 1.00 79.94 93 ASP A C 1
ATOM 731 O O . ASP A 1 93 ? -36.229 7.605 5.432 1.00 79.94 93 ASP A O 1
ATOM 735 N N . GLU A 1 94 ? -38.288 7.309 4.631 1.00 84.31 94 GLU A N 1
ATOM 736 C CA . GLU A 1 94 ? -38.494 8.722 4.260 1.00 84.31 94 GLU A CA 1
ATOM 737 C C . GLU A 1 94 ? -38.453 9.689 5.459 1.00 84.31 94 GLU A C 1
ATOM 739 O O . GLU A 1 94 ? -38.070 10.855 5.333 1.00 84.31 94 GLU A O 1
ATOM 744 N N . GLU A 1 95 ? -38.900 9.234 6.633 1.00 84.50 95 GLU A N 1
ATOM 745 C CA . GLU A 1 95 ? -38.837 10.006 7.881 1.00 84.50 95 GLU A CA 1
ATOM 746 C C . GLU A 1 95 ? -37.427 9.984 8.471 1.00 84.50 95 GLU A C 1
ATOM 748 O O . GLU A 1 95 ? -36.995 10.976 9.063 1.00 84.50 95 GLU A O 1
ATOM 753 N N . PHE A 1 96 ? -36.717 8.867 8.307 1.00 86.81 96 PHE A N 1
ATOM 754 C CA . PHE A 1 96 ? -35.325 8.725 8.706 1.00 86.81 96 PHE A CA 1
ATOM 755 C C . PHE A 1 96 ? -34.439 9.687 7.916 1.00 86.81 96 PHE A C 1
ATOM 757 O O . PHE A 1 96 ? -33.740 10.483 8.536 1.00 86.81 96 PHE A O 1
ATOM 764 N N . GLU A 1 97 ? -34.533 9.702 6.584 1.00 85.62 97 GLU A N 1
ATOM 765 C CA . GLU A 1 97 ? -33.719 10.576 5.726 1.00 85.62 97 GLU A CA 1
ATOM 766 C C . GLU A 1 97 ? -33.918 12.063 6.050 1.00 85.62 97 GLU A C 1
ATOM 768 O O . GLU A 1 97 ? -32.947 12.793 6.232 1.00 85.62 97 GLU A O 1
ATOM 773 N N . ARG A 1 98 ? -35.168 12.509 6.239 1.00 86.69 98 ARG A N 1
ATOM 774 C CA . ARG A 1 98 ? -35.471 13.909 6.597 1.00 86.69 98 ARG A CA 1
ATOM 775 C C . ARG A 1 98 ? -34.937 14.324 7.968 1.00 86.69 98 ARG A C 1
ATOM 777 O O . ARG A 1 98 ? -34.645 15.500 8.183 1.00 86.69 98 ARG A O 1
ATOM 784 N N . ARG A 1 99 ? -34.876 13.396 8.927 1.00 82.12 99 ARG A N 1
ATOM 785 C CA . ARG A 1 99 ? -34.345 13.665 10.274 1.00 82.12 99 ARG A CA 1
ATOM 786 C C . ARG A 1 99 ? -32.826 13.542 10.310 1.00 82.12 99 ARG A C 1
ATOM 788 O O . ARG A 1 99 ? -32.197 14.324 11.011 1.00 82.12 99 ARG A O 1
ATOM 795 N N . LEU A 1 100 ? -32.266 12.618 9.534 1.00 83.94 100 LEU A N 1
ATOM 796 C CA . LEU A 1 100 ? -30.832 12.431 9.355 1.00 83.94 100 LEU A CA 1
ATOM 797 C C . LEU A 1 100 ? -30.190 13.669 8.729 1.00 83.94 100 LEU A C 1
ATOM 799 O O . LEU A 1 100 ? -29.216 14.171 9.274 1.00 83.94 100 LEU A O 1
ATOM 803 N N . ASP A 1 101 ? -30.758 14.179 7.636 1.00 82.38 101 ASP A N 1
ATOM 804 C CA . ASP A 1 101 ? -30.246 15.363 6.934 1.00 82.38 101 ASP A CA 1
ATOM 805 C C . ASP A 1 101 ? -30.211 16.590 7.860 1.00 82.38 101 ASP A C 1
ATOM 807 O O . ASP A 1 101 ? -29.199 17.276 7.969 1.00 82.38 101 ASP A O 1
ATOM 811 N N . ARG A 1 102 ? -31.274 16.778 8.654 1.00 82.38 102 ARG A N 1
ATOM 812 C CA . ARG A 1 102 ? -31.337 17.836 9.670 1.00 82.38 102 ARG A CA 1
ATOM 813 C C . ARG A 1 102 ? -30.277 17.674 10.760 1.00 82.38 102 ARG A C 1
ATOM 815 O O . ARG A 1 102 ? -29.667 18.664 11.139 1.00 82.38 102 ARG A O 1
ATOM 822 N N . LEU A 1 103 ? -30.098 16.462 11.293 1.00 81.31 103 LEU A N 1
ATOM 823 C CA . LEU A 1 103 ? -29.109 16.204 12.346 1.00 81.31 103 LEU A CA 1
ATOM 824 C C . LEU A 1 103 ? -27.682 16.426 11.830 1.00 81.31 103 LEU A C 1
ATOM 826 O O . LEU A 1 103 ? -26.900 17.106 12.488 1.00 81.31 103 LEU A O 1
ATOM 830 N N . LEU A 1 104 ? -27.384 15.960 10.613 1.00 77.06 104 LEU A N 1
ATOM 831 C CA . LEU A 1 104 ? -26.096 16.173 9.947 1.00 77.06 104 LEU A CA 1
ATOM 832 C C . LEU A 1 104 ? -25.805 17.653 9.664 1.00 77.06 104 LEU A C 1
ATOM 834 O O . LEU A 1 104 ? -24.649 18.065 9.725 1.00 77.06 104 LEU A O 1
ATOM 838 N N . GLU A 1 105 ? -26.831 18.454 9.375 1.00 73.19 105 GLU A N 1
ATOM 839 C CA . GLU A 1 105 ? -26.692 19.902 9.195 1.00 73.19 105 GLU A CA 1
ATOM 840 C C . GLU A 1 105 ? -26.419 20.634 10.524 1.00 73.19 105 GLU A C 1
ATOM 842 O O . GLU A 1 105 ? -25.701 21.634 10.540 1.00 73.19 105 GLU A O 1
ATOM 847 N N . THR A 1 106 ? -26.955 20.138 11.646 1.00 65.56 106 THR A N 1
ATOM 848 C CA . THR A 1 106 ? -26.830 20.779 12.970 1.00 65.56 106 THR A CA 1
ATOM 849 C C . THR A 1 106 ? -25.657 20.300 13.828 1.00 65.56 106 THR A C 1
ATOM 851 O O . THR A 1 106 ? -25.267 21.024 14.741 1.00 65.56 106 THR A O 1
ATOM 854 N N . GLU A 1 107 ? -25.066 19.137 13.536 1.00 61.69 107 GLU A N 1
ATOM 855 C CA . GLU A 1 107 ? -23.908 18.570 14.259 1.00 61.69 107 GLU A CA 1
ATOM 856 C C . GLU A 1 107 ? -22.578 18.565 13.455 1.00 61.69 107 GLU A C 1
ATOM 858 O O . GLU A 1 107 ? -21.853 17.565 13.469 1.00 61.69 107 GLU A O 1
ATOM 863 N N . PRO A 1 108 ? -22.183 19.641 12.740 1.00 53.00 108 PRO A N 1
ATOM 864 C CA . PRO A 1 108 ? -20.995 19.602 11.886 1.00 53.00 108 PRO A CA 1
ATOM 865 C C . PRO A 1 108 ? -19.645 19.668 12.631 1.00 53.00 108 PRO A C 1
ATOM 867 O O . PRO A 1 108 ? -18.613 19.489 11.982 1.00 53.00 108 PRO A O 1
ATOM 870 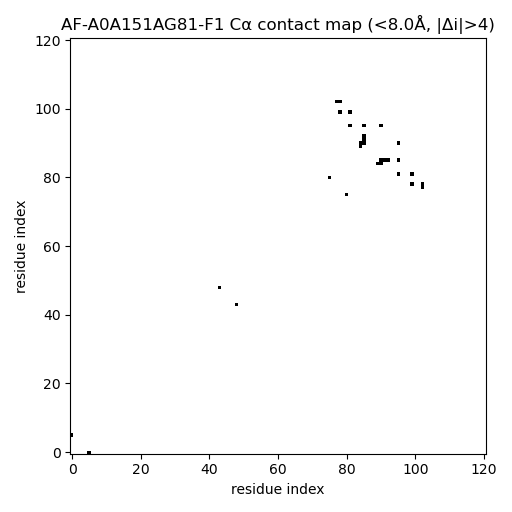N N . GLU A 1 109 ? -19.598 19.916 13.949 1.00 51.84 109 GLU A N 1
ATOM 871 C CA . GLU A 1 109 ? -18.322 20.185 14.646 1.00 51.84 109 GLU A CA 1
ATOM 872 C C . GLU A 1 109 ? -17.727 19.001 15.435 1.00 51.84 109 GLU A C 1
ATOM 874 O O . GLU A 1 109 ? -16.506 18.841 15.430 1.00 51.84 109 GLU A O 1
ATOM 879 N N . GLU A 1 110 ? -18.517 18.096 16.027 1.00 50.59 110 GLU A N 1
ATOM 880 C CA . GLU A 1 110 ? -17.935 16.979 16.805 1.00 50.59 110 GLU A CA 1
ATOM 881 C C . GLU A 1 110 ? -17.431 15.815 15.932 1.00 50.59 110 GLU A C 1
ATOM 883 O O . GLU A 1 110 ? -16.456 15.152 16.287 1.00 50.59 110 GLU A O 1
ATOM 888 N N . LEU A 1 111 ? -17.989 15.620 14.731 1.00 51.91 111 LEU A N 1
ATOM 889 C CA . LEU A 1 111 ? -17.488 14.626 13.766 1.00 51.91 111 LEU A CA 1
ATOM 890 C C . LEU A 1 111 ? -1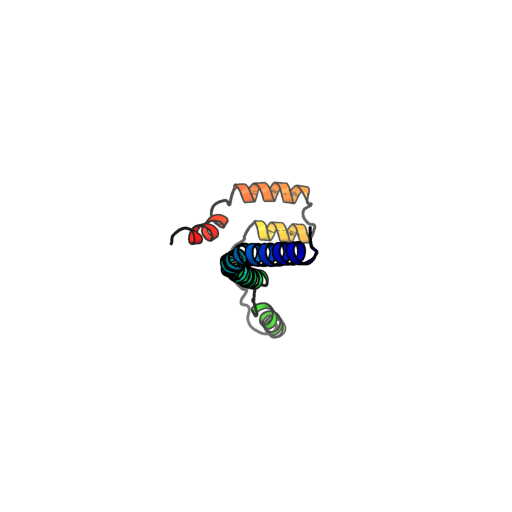6.225 15.089 13.012 1.00 51.91 111 LEU A C 1
ATOM 892 O O . LEU A 1 111 ? -15.549 14.270 12.380 1.00 51.91 111 LEU A O 1
ATOM 896 N N . ASN A 1 112 ? -15.896 16.386 13.058 1.00 45.81 112 ASN A N 1
ATOM 897 C CA . ASN A 1 112 ? -14.699 16.941 12.416 1.00 45.81 112 ASN A CA 1
ATOM 898 C C . ASN A 1 112 ? -13.476 16.921 13.345 1.00 45.81 112 ASN A C 1
ATOM 900 O O . ASN A 1 112 ? -12.351 16.728 12.881 1.00 45.81 112 ASN A O 1
ATOM 904 N N . HIS A 1 113 ? -13.684 17.014 14.661 1.00 47.09 113 HIS A N 1
ATOM 905 C CA . HIS A 1 113 ? -12.585 17.099 15.625 1.00 47.09 113 HIS A CA 1
ATOM 906 C C . HIS A 1 113 ? -11.755 15.799 15.747 1.00 47.09 113 HIS A C 1
ATOM 908 O O . HIS A 1 113 ? -10.630 15.824 16.258 1.00 47.09 113 HIS A O 1
ATOM 914 N N . ASP A 1 114 ? -12.261 14.674 15.227 1.00 50.00 114 ASP A N 1
ATOM 915 C CA . ASP A 1 114 ? -11.506 13.417 15.109 1.00 50.00 114 ASP A CA 1
ATOM 916 C C . ASP A 1 114 ? -10.741 13.297 13.772 1.00 50.00 114 ASP A C 1
ATOM 918 O O . ASP A 1 114 ? -9.750 12.572 13.675 1.00 50.00 114 ASP A O 1
ATOM 922 N N . ARG A 1 115 ? -11.132 14.065 12.741 1.00 54.31 115 ARG A N 1
ATOM 923 C CA . ARG A 1 115 ? -10.392 14.159 11.466 1.00 54.31 115 ARG A CA 1
ATOM 924 C C . ARG A 1 115 ? -9.284 15.210 11.501 1.00 54.31 115 ARG A C 1
ATOM 926 O O . ARG A 1 115 ? -8.280 15.050 10.808 1.00 54.31 115 ARG A O 1
ATOM 933 N N . GLU A 1 116 ? -9.432 16.256 12.310 1.00 47.09 116 GLU A N 1
ATOM 934 C CA . GLU A 1 116 ? -8.495 17.386 12.324 1.00 47.09 116 GLU A CA 1
ATOM 935 C C . GLU A 1 116 ? -7.217 17.117 13.143 1.00 47.09 116 GLU A C 1
ATOM 937 O O . GLU A 1 116 ? -6.150 17.628 12.803 1.00 47.09 116 GLU A O 1
ATOM 942 N N . ARG A 1 117 ? -7.237 16.184 14.112 1.00 50.72 117 ARG A N 1
ATOM 943 C CA . ARG A 1 117 ? -6.014 15.750 14.833 1.00 50.72 117 ARG A CA 1
ATOM 944 C C . ARG A 1 117 ? -4.987 14.998 13.971 1.00 50.72 117 ARG A C 1
ATOM 946 O O . ARG A 1 117 ? -3.915 14.659 14.470 1.00 50.72 117 ARG A O 1
ATOM 953 N N . VAL A 1 118 ? -5.287 14.742 12.696 1.00 57.41 118 VAL A N 1
ATOM 954 C CA . VAL A 1 118 ? -4.371 14.092 11.741 1.00 57.41 118 VAL A CA 1
ATOM 955 C C . VAL A 1 118 ? -3.526 15.106 10.951 1.00 57.41 118 VAL A C 1
ATOM 957 O O . VAL A 1 118 ? -2.487 14.723 10.421 1.00 57.41 118 VAL A O 1
ATOM 960 N N . PHE A 1 119 ? -3.899 16.391 10.903 1.00 55.28 119 PHE A N 1
ATOM 961 C CA . PHE A 1 119 ? -3.247 17.374 10.018 1.00 55.28 119 PHE A CA 1
ATOM 962 C C . PHE A 1 119 ? -2.270 18.350 10.693 1.00 55.28 119 PHE A C 1
ATOM 964 O O . PHE A 1 119 ? -1.731 19.215 10.008 1.00 55.28 119 PHE A O 1
ATOM 971 N N . GLU A 1 120 ? -1.971 18.198 11.988 1.00 53.44 120 GLU A N 1
ATOM 972 C CA . GLU A 1 120 ? -1.081 19.130 12.707 1.00 53.44 120 GLU A CA 1
ATOM 973 C C . GLU A 1 120 ? 0.209 18.497 13.270 1.00 53.44 120 GLU A C 1
ATOM 975 O O . GLU A 1 120 ? 0.661 18.820 14.371 1.00 53.44 120 GLU A O 1
ATOM 980 N N . ARG A 1 121 ? 0.859 17.612 12.505 1.00 38.41 121 ARG A N 1
ATOM 981 C CA . ARG A 1 121 ? 2.281 17.297 12.727 1.00 38.41 121 ARG A CA 1
ATOM 982 C C . ARG A 1 121 ? 3.091 17.335 11.441 1.00 38.41 121 ARG A C 1
ATOM 984 O O . ARG A 1 121 ? 2.680 16.671 10.468 1.00 38.41 121 ARG A O 1
#

Organism: NCBI:txid1008153

Foldseek 3Di:
DDPVVVVVVVVVVVVVVCVVVVVVCVVCVVVVVVVVVVVVVVVCVVVPPPPVVVVVVVVVVVPPPDDDDDPPPPPPPVLVVLVVCVVVVVDDPVRSVVVVVVSCVVPVPPVCVVVVVVPDD

pLDDT: mean 73.14, std 17.26, range [38.41, 95.38]

Radius of gyration: 30.47 Å; Cα contacts (8 Å, |Δi|>4): 15; chains: 1; bound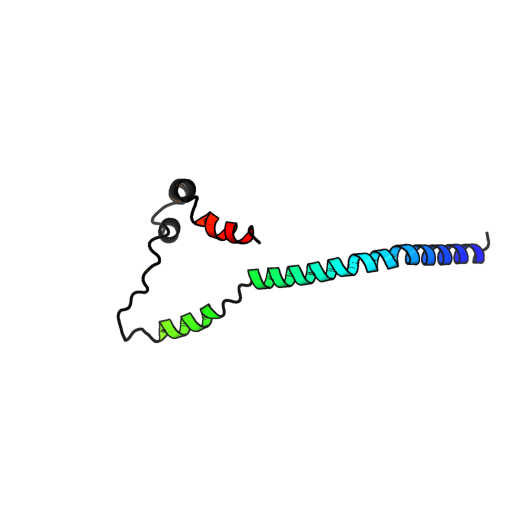ing box: 65×38×87 Å

InterPro domains:
  IPR018649 SHOCT domain [PF09851] (77-104)